Protein AF-A0A6N7AG66-F1 (afdb_monomer_lite)

Radius of gyration: 15.56 Å; chains: 1; bounding box: 34×19×39 Å

Sequence (72 aa):
MEKFTDPTWPLNTGTGVIAGTEYRYVKPIYIKNGCLVCHGDPLSENDPYGHPKEGYKEGDVRGGISVVLPLE

Foldseek 3Di:
DVLLVDPPRDPQDWDWDDDPQKIKIKTWDFDDPVNCQQAADDAQDHHPVGGGHVHDDGGDTPGIDMDIGGND

Structure (mmCIF, N/CA/C/O backbone):
data_AF-A0A6N7AG66-F1
#
_entry.id   AF-A0A6N7AG66-F1
#
loop_
_atom_site.group_PDB
_atom_site.id
_atom_site.type_symbol
_atom_site.label_atom_id
_atom_site.label_alt_id
_atom_site.label_comp_id
_atom_site.label_asym_id
_atom_site.label_entity_id
_atom_site.label_seq_id
_atom_site.pdbx_PDB_ins_code
_atom_site.Cartn_x
_atom_site.Cartn_y
_atom_site.Cartn_z
_atom_site.occupancy
_atom_site.B_iso_or_equiv
_atom_site.auth_seq_id
_atom_site.auth_comp_id
_atom_site.auth_asym_id
_atom_site.auth_atom_id
_atom_site.pdbx_PDB_model_num
ATOM 1 N N . MET A 1 1 ? -1.632 -9.587 5.137 1.00 57.41 1 MET A N 1
ATOM 2 C CA . MET A 1 1 ? -1.237 -9.253 3.751 1.00 57.41 1 MET A CA 1
ATOM 3 C C . MET A 1 1 ? -2.018 -10.075 2.741 1.00 57.41 1 MET A C 1
ATOM 5 O O . MET A 1 1 ? -2.427 -9.483 1.760 1.00 57.41 1 M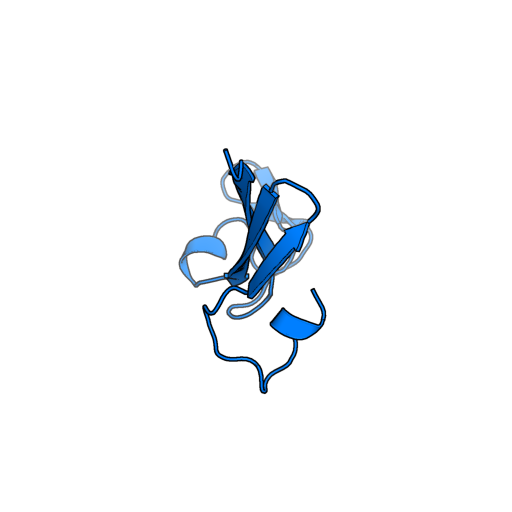ET A O 1
ATOM 9 N N . GLU A 1 2 ? -2.327 -11.351 3.018 1.00 68.94 2 GLU A N 1
ATOM 10 C CA . GLU A 1 2 ? -3.152 -12.201 2.132 1.00 68.94 2 GLU A C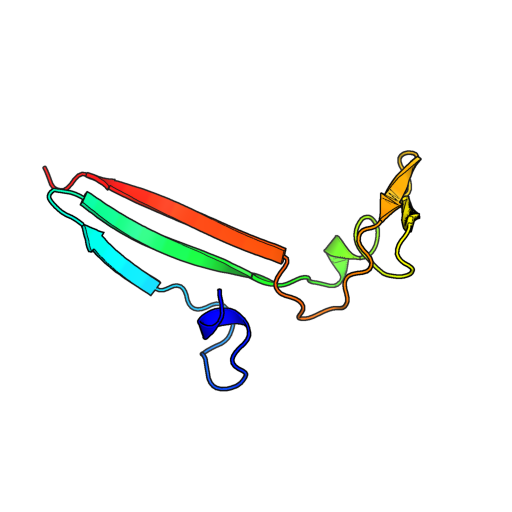A 1
ATOM 11 C C . GLU A 1 2 ? -4.448 -11.527 1.654 1.00 68.94 2 GLU A C 1
ATOM 13 O O . GLU A 1 2 ? -4.740 -11.548 0.466 1.00 68.94 2 GLU A O 1
ATOM 18 N N . LYS A 1 3 ? -5.162 -10.820 2.546 1.00 79.44 3 LYS A N 1
ATOM 19 C CA . LYS A 1 3 ? -6.365 -10.048 2.180 1.00 79.44 3 LYS A CA 1
ATOM 20 C C . LYS A 1 3 ? -6.129 -9.002 1.086 1.00 79.44 3 LYS A C 1
ATOM 22 O O . LYS A 1 3 ? -7.041 -8.712 0.338 1.00 79.44 3 LYS A O 1
ATOM 27 N N . PHE A 1 4 ? -4.946 -8.397 1.017 1.00 86.00 4 PHE A N 1
ATOM 28 C CA . PHE A 1 4 ? -4.647 -7.332 0.052 1.00 86.00 4 PHE A CA 1
ATOM 29 C C . PHE A 1 4 ? -4.085 -7.865 -1.265 1.00 86.00 4 PHE A C 1
ATOM 31 O O . PHE A 1 4 ? -4.036 -7.135 -2.244 1.00 86.00 4 PHE A O 1
ATOM 38 N N . THR A 1 5 ? -3.666 -9.128 -1.291 1.00 83.44 5 THR A N 1
ATOM 39 C CA . THR A 1 5 ? -3.289 -9.844 -2.516 1.00 83.44 5 THR A CA 1
ATOM 40 C C . THR A 1 5 ? -4.446 -10.673 -3.082 1.00 83.44 5 THR A C 1
ATOM 42 O O . THR A 1 5 ? -4.316 -11.242 -4.160 1.00 83.44 5 THR A O 1
ATOM 45 N N . ASP A 1 6 ? -5.566 -10.765 -2.360 1.00 88.19 6 ASP A N 1
ATOM 46 C CA . ASP A 1 6 ? -6.789 -11.425 -2.810 1.00 88.19 6 ASP A CA 1
ATOM 47 C C . ASP A 1 6 ? -7.495 -10.553 -3.868 1.00 88.19 6 ASP A C 1
ATOM 49 O O . ASP A 1 6 ? -7.884 -9.421 -3.560 1.00 88.19 6 ASP A O 1
ATOM 53 N N . PRO A 1 7 ? -7.704 -11.052 -5.100 1.00 83.31 7 PRO A N 1
ATOM 54 C CA . PRO A 1 7 ? -8.346 -10.286 -6.169 1.00 83.31 7 PRO A CA 1
ATOM 55 C C . PRO A 1 7 ? -9.820 -9.952 -5.891 1.00 83.31 7 PRO A C 1
ATOM 57 O O . PRO A 1 7 ? -10.389 -9.099 -6.571 1.00 83.31 7 PRO A O 1
ATOM 60 N N . THR A 1 8 ? -10.457 -10.614 -4.922 1.00 88.69 8 THR A N 1
ATOM 61 C CA . THR A 1 8 ? -11.841 -10.336 -4.510 1.00 88.69 8 THR A CA 1
ATOM 62 C C . THR A 1 8 ? -11.941 -9.210 -3.480 1.00 88.69 8 THR A C 1
ATOM 64 O O . THR A 1 8 ? -13.030 -8.671 -3.258 1.00 88.69 8 THR A O 1
ATOM 67 N N . TRP A 1 9 ? -10.825 -8.815 -2.858 1.00 85.25 9 TRP A N 1
ATOM 68 C CA . TRP A 1 9 ? -10.817 -7.727 -1.891 1.00 85.25 9 TRP A CA 1
ATOM 69 C C . TRP A 1 9 ? -10.941 -6.368 -2.594 1.00 85.25 9 TRP A C 1
ATOM 71 O O . TRP A 1 9 ? -10.247 -6.117 -3.583 1.00 85.25 9 TRP A O 1
ATOM 81 N N . PRO A 1 10 ? -11.771 -5.435 -2.089 1.00 86.12 10 PRO A N 1
ATOM 82 C CA . PRO A 1 10 ? -11.911 -4.127 -2.713 1.00 86.12 10 PRO A CA 1
ATOM 83 C C . PRO A 1 10 ? -10.576 -3.369 -2.786 1.00 86.12 10 PRO A C 1
ATOM 85 O O . PRO A 1 10 ? -9.914 -3.121 -1.770 1.00 86.12 10 PRO A O 1
ATOM 88 N N . LEU A 1 11 ? -10.194 -2.960 -3.999 1.00 84.00 11 LEU A N 1
ATOM 89 C CA . LEU A 1 11 ? -8.978 -2.183 -4.230 1.00 84.00 11 LEU A CA 1
ATOM 90 C C . LEU A 1 11 ? -8.983 -0.898 -3.398 1.00 84.00 11 LEU A C 1
ATOM 92 O O . LEU A 1 11 ? -9.993 -0.211 -3.267 1.00 84.00 11 LEU A O 1
ATOM 96 N N . ASN A 1 12 ? -7.811 -0.546 -2.869 1.00 81.75 12 ASN A N 1
ATOM 97 C CA . ASN A 1 12 ? -7.590 0.628 -2.019 1.00 81.75 12 ASN A CA 1
ATOM 98 C C . ASN A 1 12 ? -8.429 0.689 -0.723 1.00 81.75 12 ASN A C 1
ATOM 100 O O . ASN A 1 12 ? -8.474 1.749 -0.091 1.00 81.75 12 ASN A O 1
ATOM 104 N N . THR A 1 13 ? -9.023 -0.419 -0.277 1.00 91.50 13 THR A N 1
ATOM 105 C CA . THR A 1 13 ? -9.760 -0.484 0.993 1.00 91.50 13 THR A CA 1
ATOM 106 C C . THR A 1 13 ? -8.886 -1.042 2.111 1.00 91.50 13 THR A C 1
ATOM 108 O O . THR A 1 13 ? -8.323 -2.132 1.999 1.00 91.50 13 THR A O 1
ATOM 111 N N . GLY A 1 14 ? -8.777 -0.284 3.204 1.00 93.31 14 GLY A N 1
ATOM 112 C CA . GLY A 1 14 ? -8.141 -0.740 4.439 1.00 93.31 14 GLY A CA 1
ATOM 113 C C . GLY A 1 14 ? -9.095 -1.501 5.359 1.00 93.31 14 GLY A C 1
ATOM 114 O O . GLY A 1 14 ? -10.304 -1.518 5.152 1.00 93.31 14 GLY A O 1
ATOM 115 N N . THR A 1 15 ? -8.548 -2.111 6.403 1.00 95.12 15 THR A N 1
ATOM 116 C CA . THR A 1 15 ? -9.296 -2.832 7.440 1.00 95.12 15 THR A CA 1
ATOM 117 C C . THR A 1 15 ? -8.838 -2.359 8.811 1.00 95.12 15 THR A C 1
ATOM 119 O O . THR A 1 15 ? -7.676 -1.988 8.977 1.00 95.12 15 THR A O 1
ATOM 122 N N . GLY A 1 16 ? -9.728 -2.395 9.802 1.00 95.19 16 GLY A N 1
ATOM 123 C CA . GLY A 1 16 ? -9.379 -2.063 11.179 1.00 95.19 16 GLY A CA 1
ATOM 124 C C . GLY A 1 16 ? -9.937 -3.046 12.195 1.00 95.19 16 GLY A C 1
ATOM 125 O O . GLY A 1 16 ? -10.868 -3.792 11.896 1.00 95.19 16 GLY A O 1
ATOM 126 N N . VAL A 1 17 ? -9.327 -3.063 13.377 1.00 96.25 17 VAL A N 1
ATOM 127 C CA . VAL A 1 17 ? -9.711 -3.899 14.521 1.00 96.25 17 VAL A CA 1
ATOM 128 C C . VAL A 1 17 ? -9.545 -3.113 15.819 1.00 96.25 17 VAL A C 1
ATOM 130 O O . VAL A 1 17 ? -8.643 -2.283 15.932 1.00 96.25 17 VAL A O 1
ATOM 133 N N . ILE A 1 18 ? -10.392 -3.391 16.809 1.00 97.44 18 ILE A N 1
ATOM 134 C CA . ILE A 1 18 ? -10.154 -2.958 18.191 1.00 97.44 18 ILE A CA 1
ATOM 135 C C . ILE A 1 18 ? -9.193 -3.965 18.828 1.00 97.44 18 ILE A C 1
ATOM 137 O O . ILE A 1 18 ? -9.441 -5.170 18.795 1.00 97.44 18 ILE A O 1
ATOM 141 N N . ALA A 1 19 ? -8.092 -3.472 19.383 1.00 95.31 19 ALA A N 1
ATOM 142 C CA . ALA A 1 19 ? -7.051 -4.250 20.036 1.00 95.31 19 ALA A CA 1
ATOM 143 C C . ALA A 1 19 ? -6.790 -3.663 21.430 1.00 95.31 19 ALA A C 1
ATOM 145 O O . ALA A 1 19 ? -5.979 -2.756 21.592 1.00 95.31 19 ALA A O 1
ATOM 146 N N . GLY A 1 20 ? -7.506 -4.164 2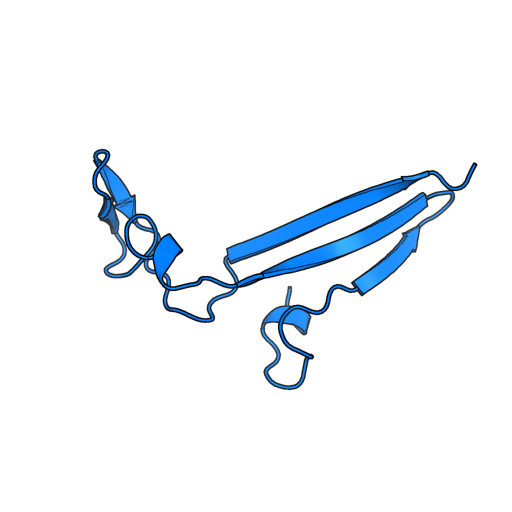2.440 1.00 95.88 20 GLY A N 1
ATOM 147 C CA . GLY A 1 20 ? -7.454 -3.606 23.794 1.00 95.88 20 GLY A CA 1
ATOM 148 C C . GLY A 1 20 ? -8.075 -2.208 23.845 1.00 95.88 20 GLY A C 1
ATOM 149 O O . GLY A 1 20 ? -9.230 -2.039 23.463 1.00 95.88 20 GLY A O 1
ATOM 150 N N . THR A 1 21 ? -7.303 -1.219 24.294 1.00 96.81 21 TH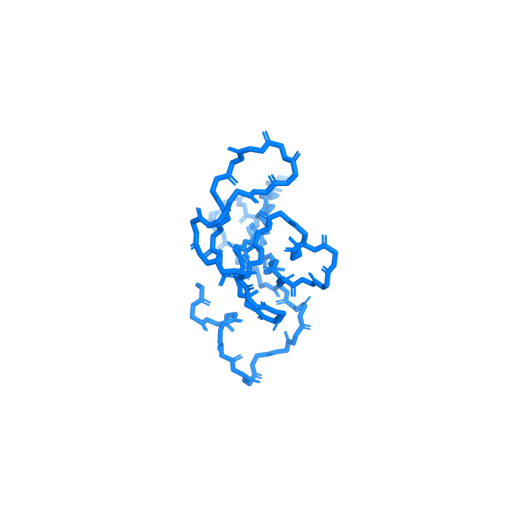R A N 1
ATOM 151 C CA . THR A 1 21 ? -7.684 0.204 24.371 1.00 96.81 21 THR A CA 1
ATOM 152 C C . THR A 1 21 ? -7.267 0.989 23.128 1.00 96.81 21 THR A C 1
ATOM 154 O O . THR A 1 21 ? -7.071 2.196 23.188 1.00 96.81 21 THR A O 1
ATOM 157 N N . GLU A 1 22 ? -7.083 0.323 21.992 1.00 97.94 22 GLU A N 1
ATOM 158 C CA . GLU A 1 22 ? -6.676 0.961 20.744 1.00 97.94 22 GLU A CA 1
ATOM 159 C C . GLU A 1 22 ? -7.549 0.484 19.584 1.00 97.94 22 GLU A C 1
ATOM 161 O O . GLU A 1 22 ? -7.938 -0.682 19.505 1.00 97.94 22 GLU A O 1
ATOM 166 N N . TYR A 1 23 ? -7.788 1.365 18.620 1.00 97.69 23 TYR A N 1
ATOM 167 C CA . TYR A 1 23 ? -8.238 0.999 17.288 1.00 97.69 23 TYR A CA 1
ATOM 168 C C . TYR A 1 23 ? -7.053 1.017 16.323 1.00 97.69 23 TYR A C 1
ATOM 170 O O . TYR A 1 23 ? -6.374 2.030 16.153 1.00 97.69 23 TYR A O 1
ATOM 178 N N . ARG A 1 24 ? -6.802 -0.114 15.666 1.00 97.38 24 ARG A N 1
ATOM 179 C CA . ARG A 1 24 ? -5.707 -0.286 14.707 1.00 97.38 24 ARG A CA 1
ATOM 180 C C . ARG A 1 24 ? -6.280 -0.405 13.309 1.00 97.38 24 ARG A C 1
ATOM 182 O O . ARG A 1 24 ? -7.031 -1.335 13.034 1.00 97.38 24 ARG A O 1
ATOM 189 N N . TYR A 1 25 ? -5.902 0.512 12.427 1.00 96.62 25 TYR A N 1
ATOM 190 C CA . TYR A 1 25 ? -6.306 0.539 11.025 1.00 96.62 25 TYR A CA 1
ATOM 191 C C . TYR A 1 25 ? -5.098 0.336 10.118 1.00 96.62 25 TYR A C 1
ATOM 193 O O . TYR A 1 25 ? -4.053 0.948 10.325 1.00 96.62 25 TYR A O 1
ATOM 201 N N . VAL A 1 26 ? -5.247 -0.483 9.081 1.00 95.81 26 VAL A N 1
ATOM 202 C CA . VAL A 1 26 ? -4.226 -0.667 8.050 1.00 95.81 26 VAL A CA 1
ATOM 203 C C . VAL A 1 26 ? -4.829 -0.533 6.660 1.00 95.81 26 VAL A C 1
ATOM 205 O O . VAL A 1 26 ? -5.867 -1.123 6.360 1.00 95.81 26 VAL A O 1
ATOM 208 N N . LYS A 1 27 ? -4.153 0.216 5.787 1.00 95.31 27 LYS A N 1
ATOM 209 C CA . LYS A 1 27 ? -4.501 0.362 4.369 1.00 95.31 27 LYS A CA 1
ATOM 210 C C . LYS A 1 27 ? -3.349 -0.123 3.485 1.00 95.31 27 LYS A C 1
ATOM 212 O O . LYS A 1 27 ? -2.217 0.290 3.736 1.00 95.31 27 LYS A O 1
ATOM 217 N N . PRO A 1 28 ? -3.597 -0.950 2.456 1.00 94.62 28 PRO A N 1
ATOM 218 C CA . PRO A 1 28 ? -2.540 -1.405 1.556 1.00 94.62 28 PRO A CA 1
ATOM 219 C C . PRO A 1 28 ? -1.963 -0.268 0.707 1.00 94.62 28 PRO A C 1
ATOM 221 O O . PRO A 1 28 ? -2.665 0.678 0.342 1.00 94.62 28 PRO A O 1
ATOM 224 N N . ILE A 1 29 ? -0.686 -0.409 0.354 1.00 94.31 29 ILE A N 1
ATOM 225 C CA . ILE A 1 29 ? 0.004 0.385 -0.661 1.00 94.31 29 ILE A CA 1
ATOM 226 C C . ILE A 1 29 ? 0.202 -0.513 -1.880 1.00 94.31 29 ILE A C 1
ATOM 228 O O . ILE A 1 29 ? 1.044 -1.414 -1.867 1.00 94.31 29 I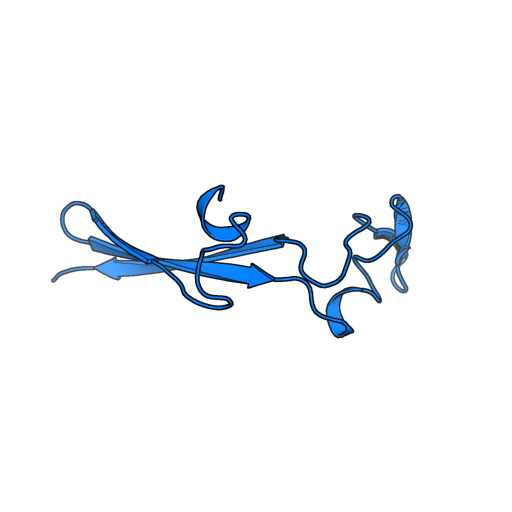LE A O 1
ATOM 232 N N . TYR A 1 30 ? -0.577 -0.243 -2.922 1.00 94.31 30 TYR A N 1
ATOM 233 C CA . TYR A 1 30 ? -0.395 -0.852 -4.234 1.00 94.31 30 TYR A CA 1
ATOM 234 C C . TYR A 1 30 ? 0.609 -0.040 -5.050 1.00 94.31 30 TYR A C 1
ATOM 236 O O . TYR A 1 30 ? 0.570 1.196 -5.039 1.00 94.31 30 TYR A O 1
ATOM 244 N N . ILE A 1 31 ? 1.488 -0.736 -5.762 1.00 96.25 31 ILE A N 1
ATOM 245 C CA . ILE A 1 31 ? 2.435 -0.147 -6.704 1.00 96.25 31 ILE A CA 1
ATOM 246 C C . ILE A 1 31 ? 1.653 0.501 -7.846 1.00 96.25 31 ILE A C 1
ATOM 248 O O . ILE A 1 31 ? 0.792 -0.121 -8.466 1.00 96.25 31 ILE A O 1
ATOM 252 N N . LYS A 1 32 ? 1.960 1.771 -8.109 1.00 95.88 32 LYS A N 1
ATOM 253 C CA . LYS A 1 32 ? 1.417 2.559 -9.221 1.00 95.88 32 LYS A CA 1
ATOM 254 C C . LYS A 1 32 ? 2.530 2.877 -10.206 1.00 95.88 32 LYS A C 1
ATOM 256 O O . LYS A 1 32 ? 3.701 2.805 -9.841 1.00 95.88 32 LYS A O 1
ATOM 261 N N . ASN A 1 33 ? 2.174 3.335 -11.402 1.00 97.31 33 ASN A N 1
ATOM 262 C CA . ASN A 1 33 ? 3.140 3.735 -12.427 1.00 97.31 33 ASN A CA 1
ATOM 263 C C . ASN A 1 33 ? 4.310 4.605 -11.903 1.00 97.31 33 ASN A C 1
ATOM 265 O O . ASN A 1 33 ? 5.471 4.287 -12.139 1.00 97.31 33 ASN A O 1
ATOM 269 N N . GLY A 1 34 ? 4.026 5.631 -11.091 1.00 96.94 34 GLY A N 1
ATOM 270 C CA . GLY A 1 34 ? 5.061 6.514 -10.530 1.00 96.94 34 GLY A CA 1
ATOM 271 C C . GLY A 1 34 ? 6.052 5.838 -9.568 1.00 96.94 34 GLY A C 1
ATOM 272 O O . GLY A 1 34 ? 7.122 6.381 -9.323 1.00 96.94 34 GLY A O 1
ATOM 273 N N . CYS A 1 35 ? 5.732 4.658 -9.035 1.00 97.56 35 CYS A N 1
ATOM 274 C CA . CYS A 1 35 ? 6.629 3.878 -8.179 1.00 97.56 35 CYS A CA 1
ATOM 275 C C . CYS A 1 35 ? 7.687 3.116 -8.995 1.00 97.56 35 CYS A C 1
ATOM 277 O O . CYS A 1 35 ? 8.763 2.808 -8.484 1.00 97.56 35 CYS A O 1
ATOM 279 N N . LEU A 1 36 ? 7.378 2.794 -10.257 1.00 97.94 36 LEU A N 1
ATOM 280 C CA . LEU A 1 36 ? 8.159 1.863 -11.077 1.00 97.94 36 LEU A CA 1
ATOM 281 C C . LEU A 1 36 ? 9.513 2.427 -11.508 1.00 97.94 36 LEU A C 1
ATOM 283 O O . LEU A 1 36 ? 10.426 1.658 -11.791 1.00 97.94 36 LEU A O 1
ATOM 287 N N . VAL A 1 37 ? 9.668 3.753 -11.512 1.00 97.38 37 VAL A N 1
ATOM 288 C CA . VAL A 1 37 ? 10.941 4.396 -11.857 1.00 97.38 37 VAL A CA 1
ATOM 289 C C . VAL A 1 37 ? 12.082 3.950 -10.933 1.00 97.38 37 VAL A C 1
ATOM 291 O O . VAL A 1 37 ? 13.199 3.761 -11.412 1.00 97.38 37 VAL A O 1
ATOM 294 N N . CYS A 1 38 ? 11.787 3.706 -9.648 1.00 97.88 38 CYS A N 1
ATOM 295 C CA . CYS A 1 38 ? 12.783 3.273 -8.663 1.00 97.88 38 CYS A CA 1
ATOM 296 C C . CYS A 1 38 ? 12.577 1.865 -8.110 1.00 97.88 38 CYS A C 1
ATOM 298 O O . CYS A 1 38 ? 13.534 1.278 -7.629 1.00 97.88 38 CYS A O 1
ATOM 300 N N . HIS A 1 39 ? 11.363 1.317 -8.166 1.00 97.88 39 HIS A N 1
ATOM 301 C CA . HIS A 1 39 ? 11.076 0.007 -7.576 1.00 97.88 39 HIS A CA 1
ATOM 302 C C . HIS A 1 39 ? 10.593 -1.033 -8.594 1.00 97.88 39 HIS A C 1
ATOM 304 O O . HIS A 1 39 ? 10.184 -2.126 -8.209 1.00 97.88 39 HIS A O 1
ATOM 310 N N . GLY A 1 40 ? 10.563 -0.682 -9.881 1.00 97.62 40 GLY A N 1
ATOM 311 C CA . GLY A 1 40 ? 10.014 -1.528 -10.935 1.00 97.62 40 GLY A CA 1
ATOM 312 C C . GLY A 1 40 ? 10.938 -2.664 -11.367 1.00 97.62 40 GLY A C 1
ATOM 313 O O . GLY A 1 40 ? 12.030 -2.849 -10.839 1.00 97.62 40 GLY A O 1
ATOM 314 N N . ASP A 1 41 ? 10.505 -3.411 -12.373 1.00 96.00 41 ASP A N 1
ATOM 315 C CA . ASP A 1 41 ? 11.355 -4.374 -13.070 1.00 96.00 41 ASP A CA 1
ATOM 316 C C . ASP A 1 41 ? 12.403 -3.712 -13.986 1.00 96.00 41 ASP A C 1
ATOM 318 O O . ASP A 1 41 ? 12.152 -2.629 -14.527 1.00 96.00 41 ASP A O 1
ATOM 322 N N . PRO A 1 42 ? 13.552 -4.376 -14.219 1.00 96.50 42 PRO A N 1
ATOM 323 C CA . PRO A 1 42 ? 13.934 -5.680 -13.671 1.00 96.50 42 PRO A CA 1
ATOM 324 C C . PRO A 1 42 ? 14.529 -5.592 -12.256 1.00 96.50 42 PRO A C 1
ATOM 326 O O . PRO A 1 42 ? 15.251 -4.654 -11.914 1.00 96.50 42 PRO A O 1
ATOM 329 N N . LEU A 1 43 ? 14.249 -6.619 -11.448 1.00 96.94 43 LEU A N 1
ATOM 330 C CA . LEU A 1 43 ? 14.857 -6.829 -10.131 1.00 96.94 43 LEU A CA 1
ATOM 331 C C . LEU A 1 43 ? 16.386 -6.656 -10.185 1.00 96.94 43 LEU A C 1
ATOM 333 O O . LEU A 1 43 ? 17.054 -7.208 -11.058 1.00 96.94 43 LEU A O 1
ATOM 337 N N . SER A 1 44 ? 16.940 -5.964 -9.189 1.00 95.62 44 SER A N 1
ATOM 338 C CA . SER A 1 44 ? 18.375 -5.681 -9.012 1.00 95.62 44 SER A CA 1
ATOM 339 C C . SER A 1 44 ? 19.028 -4.740 -10.028 1.00 95.62 44 SER A C 1
ATOM 341 O O . SER A 1 44 ? 20.194 -4.398 -9.842 1.00 95.62 44 SER A O 1
ATOM 343 N N . GLU A 1 45 ? 18.327 -4.278 -11.067 1.00 97.50 45 GLU A N 1
ATOM 344 C CA . GLU A 1 45 ? 18.829 -3.157 -11.866 1.00 97.50 45 GLU A CA 1
ATOM 345 C C . GLU A 1 45 ? 18.836 -1.887 -11.012 1.00 97.50 45 GLU A C 1
ATOM 347 O O . GLU A 1 45 ? 17.940 -1.677 -10.198 1.00 97.50 45 GLU A O 1
ATOM 352 N N . ASN A 1 46 ? 19.851 -1.042 -11.180 1.00 97.81 46 ASN A N 1
ATOM 353 C CA . ASN A 1 46 ? 19.942 0.197 -10.420 1.00 97.81 46 ASN A CA 1
ATOM 354 C C . ASN A 1 46 ? 18.824 1.178 -10.806 1.00 97.81 46 ASN A C 1
ATOM 356 O O . ASN A 1 46 ? 18.525 1.395 -11.982 1.00 97.81 46 ASN A O 1
ATOM 360 N N . ASP A 1 47 ? 18.230 1.800 -9.798 1.00 97.69 47 ASP A N 1
ATOM 361 C CA . ASP A 1 47 ? 17.362 2.959 -9.926 1.00 97.69 47 ASP A CA 1
ATOM 362 C C . ASP A 1 47 ? 18.166 4.225 -10.316 1.00 97.69 47 ASP A C 1
ATOM 364 O O . ASP A 1 47 ? 19.402 4.191 -10.375 1.00 97.69 47 ASP A O 1
ATOM 368 N N . PRO A 1 48 ? 17.505 5.371 -10.579 1.00 97.88 48 PRO A N 1
ATOM 369 C CA . PRO A 1 48 ? 18.191 6.624 -10.914 1.00 97.88 48 PRO A CA 1
ATOM 370 C C . PRO A 1 48 ? 19.165 7.150 -9.846 1.00 97.88 48 PRO A C 1
ATOM 372 O O . PRO A 1 48 ? 19.937 8.064 -10.135 1.00 97.88 48 PRO A O 1
ATOM 375 N N . TYR A 1 49 ? 19.128 6.606 -8.629 1.00 97.00 49 TYR A N 1
ATOM 376 C CA . TYR A 1 49 ? 19.986 6.973 -7.504 1.00 97.00 49 TYR A CA 1
ATOM 377 C C . TYR A 1 49 ? 21.083 5.928 -7.229 1.00 97.00 49 TYR A C 1
ATOM 379 O O . TYR A 1 49 ? 21.933 6.151 -6.367 1.00 97.00 49 TYR A O 1
ATOM 387 N N . GLY A 1 50 ? 21.119 4.825 -7.986 1.00 97.12 50 GLY A N 1
ATOM 388 C CA . GLY A 1 50 ? 22.120 3.766 -7.866 1.00 97.12 50 GLY A CA 1
ATOM 389 C C . GLY A 1 50 ? 21.754 2.635 -6.899 1.00 97.12 50 GLY A C 1
ATOM 390 O O . GLY A 1 50 ? 22.638 1.859 -6.537 1.00 97.12 50 GLY A O 1
ATOM 391 N N . HIS A 1 51 ? 20.496 2.527 -6.465 1.00 97.31 51 HIS A N 1
ATOM 392 C CA . HIS A 1 51 ? 20.020 1.448 -5.595 1.00 97.31 51 HIS A CA 1
ATOM 393 C C . HIS A 1 51 ? 19.369 0.315 -6.401 1.00 97.31 51 HIS A C 1
ATOM 395 O O . HIS A 1 51 ? 18.662 0.596 -7.364 1.00 97.31 51 HIS A O 1
ATOM 401 N N . PRO A 1 52 ? 19.549 -0.964 -6.023 1.00 97.69 52 PRO A N 1
ATOM 402 C CA . PRO A 1 52 ? 18.920 -2.073 -6.732 1.00 97.69 52 PRO A CA 1
ATOM 403 C C . PRO A 1 52 ? 17.395 -2.040 -6.563 1.00 97.69 52 PRO A C 1
ATOM 405 O O . PRO A 1 52 ? 16.892 -2.062 -5.439 1.00 97.69 52 PRO A O 1
ATOM 408 N N . LYS A 1 53 ? 16.670 -2.041 -7.683 1.00 98.06 53 LYS A N 1
ATOM 409 C CA . LYS A 1 53 ? 15.206 -2.131 -7.731 1.00 98.06 53 LYS A CA 1
ATOM 410 C C . LYS A 1 53 ? 14.701 -3.458 -7.162 1.00 98.06 53 LYS A C 1
ATOM 412 O O . LYS A 1 53 ? 15.349 -4.496 -7.305 1.00 98.06 53 LYS A O 1
ATOM 417 N N . GLU A 1 54 ? 13.491 -3.447 -6.613 1.00 97.38 54 GLU A N 1
ATOM 418 C CA . GLU A 1 54 ? 12.802 -4.623 -6.067 1.00 97.38 54 GLU A CA 1
ATOM 419 C C . GLU A 1 54 ? 12.028 -5.446 -7.106 1.00 97.38 54 GLU A C 1
ATOM 421 O O . GLU A 1 54 ? 11.564 -6.536 -6.777 1.00 97.38 54 GLU A O 1
ATOM 426 N N . GLY A 1 55 ? 11.893 -4.969 -8.347 1.00 97.75 55 GLY A N 1
ATOM 427 C CA . GLY A 1 55 ? 11.239 -5.734 -9.411 1.00 97.75 55 GLY A CA 1
ATOM 428 C C . GLY A 1 55 ? 9.711 -5.738 -9.349 1.00 97.75 55 GLY A C 1
ATOM 429 O O . GLY A 1 55 ? 9.080 -6.724 -9.719 1.00 97.75 55 GLY A O 1
ATOM 430 N N . TYR A 1 56 ? 9.088 -4.674 -8.839 1.00 97.31 56 TYR A N 1
ATOM 431 C CA . TYR A 1 56 ? 7.630 -4.611 -8.785 1.00 97.31 56 TYR A CA 1
ATOM 432 C C . TYR A 1 56 ? 6.992 -4.353 -10.148 1.00 97.31 56 TYR A C 1
ATOM 434 O O . TYR A 1 56 ? 7.534 -3.674 -11.026 1.00 97.31 56 TYR A O 1
ATOM 442 N N . LYS A 1 57 ? 5.749 -4.809 -10.258 1.00 96.69 57 LYS A N 1
ATOM 443 C CA . LYS A 1 57 ? 4.808 -4.504 -11.330 1.00 96.69 57 LYS A CA 1
ATOM 444 C C . LYS A 1 57 ? 3.660 -3.652 -10.794 1.00 96.69 57 LYS A C 1
ATOM 446 O O . LYS A 1 57 ? 3.367 -3.625 -9.599 1.00 96.69 57 LYS A O 1
ATOM 451 N N . GLU A 1 58 ? 2.998 -2.926 -11.690 1.00 95.56 58 GLU A N 1
ATOM 452 C CA . GLU A 1 58 ? 1.799 -2.170 -11.326 1.00 95.56 58 GLU A CA 1
ATOM 453 C C . GLU A 1 58 ? 0.716 -3.110 -10.776 1.00 95.56 58 GLU A C 1
ATOM 455 O O . GLU A 1 58 ? 0.418 -4.142 -11.372 1.00 95.56 58 GLU A O 1
ATOM 460 N N . GLY A 1 59 ? 0.147 -2.751 -9.623 1.00 91.94 59 GLY A N 1
ATOM 461 C CA . GLY A 1 59 ? -0.813 -3.580 -8.892 1.00 91.94 59 GLY A CA 1
ATOM 462 C C . GLY A 1 59 ? -0.208 -4.468 -7.800 1.00 91.94 59 GLY A C 1
ATOM 463 O O . GLY A 1 59 ? -0.956 -4.913 -6.930 1.00 91.94 59 GLY A O 1
ATOM 464 N N . ASP A 1 60 ? 1.114 -4.663 -7.765 1.00 93.75 60 ASP A N 1
ATOM 465 C CA . ASP A 1 60 ? 1.757 -5.414 -6.682 1.00 93.75 60 ASP A CA 1
ATOM 466 C C . ASP A 1 60 ? 1.539 -4.740 -5.319 1.00 93.75 60 ASP A C 1
ATOM 468 O O . ASP A 1 60 ? 1.456 -3.512 -5.201 1.00 93.75 60 ASP A O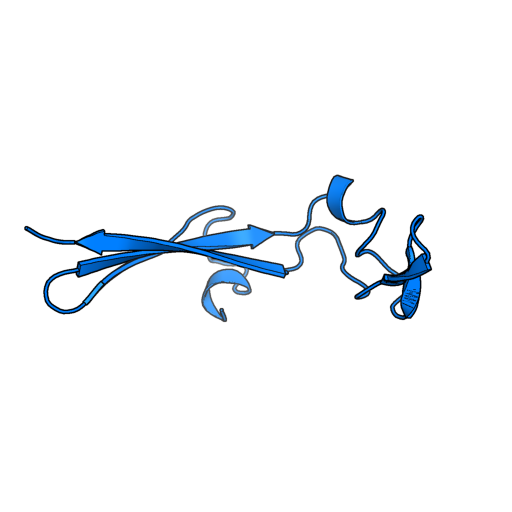 1
ATOM 472 N N . VAL A 1 61 ? 1.485 -5.541 -4.253 1.00 93.06 61 VAL A N 1
ATOM 473 C CA . VAL A 1 61 ? 1.364 -5.034 -2.879 1.00 93.06 61 VAL A CA 1
ATOM 474 C C . VAL A 1 61 ? 2.752 -4.791 -2.295 1.00 93.06 61 VAL A C 1
ATOM 476 O O . VAL A 1 61 ? 3.444 -5.726 -1.895 1.00 93.06 61 VAL A O 1
ATOM 479 N N . ARG A 1 62 ? 3.140 -3.518 -2.165 1.00 93.12 62 ARG A N 1
ATOM 480 C CA . ARG A 1 62 ? 4.422 -3.127 -1.551 1.00 93.12 62 ARG A CA 1
ATOM 481 C C . ARG A 1 62 ? 4.428 -3.272 -0.032 1.00 93.12 62 ARG A C 1
ATOM 483 O O . ARG A 1 62 ? 5.477 -3.502 0.574 1.00 93.12 62 ARG A O 1
ATOM 490 N N . GLY A 1 63 ? 3.275 -3.029 0.589 1.00 92.19 63 GLY A N 1
ATOM 491 C CA . GLY A 1 63 ? 3.129 -2.924 2.038 1.00 92.19 63 GLY A CA 1
ATOM 492 C C . GLY A 1 63 ? 1.800 -2.290 2.440 1.00 92.19 63 GLY A C 1
ATOM 493 O O . GLY A 1 63 ? 0.818 -2.370 1.704 1.00 92.19 63 GLY A O 1
ATOM 494 N N . GLY A 1 64 ? 1.763 -1.643 3.606 1.00 92.94 64 GLY A N 1
ATOM 495 C CA . GLY A 1 64 ? 0.578 -0.945 4.095 1.00 92.94 64 GLY A CA 1
ATOM 496 C C . GLY A 1 64 ? 0.907 0.178 5.075 1.00 92.94 64 GLY A C 1
ATOM 497 O O . GLY A 1 64 ? 1.904 0.120 5.788 1.00 92.94 64 GLY A O 1
ATOM 498 N N . ILE A 1 65 ? 0.053 1.198 5.106 1.00 95.06 65 ILE A N 1
ATOM 499 C CA . ILE A 1 65 ? 0.088 2.272 6.101 1.00 95.06 65 ILE A CA 1
ATOM 500 C C . ILE A 1 65 ? -0.723 1.803 7.302 1.00 95.06 65 ILE A C 1
ATOM 502 O O . ILE A 1 65 ? -1.909 1.503 7.153 1.00 95.06 65 ILE A O 1
ATOM 506 N N . SER A 1 66 ? -0.092 1.747 8.473 1.00 95.50 66 SER A N 1
ATOM 507 C CA . SER A 1 66 ? -0.741 1.400 9.738 1.00 95.50 66 SER A CA 1
ATOM 508 C C . SER A 1 66 ? -0.930 2.651 10.590 1.00 95.50 66 SER A C 1
ATOM 510 O O . SER A 1 66 ? 0.016 3.406 10.798 1.00 95.50 66 SER A O 1
ATOM 512 N N . VAL A 1 67 ? -2.136 2.840 11.115 1.00 97.31 67 VAL A N 1
ATOM 513 C CA . VAL A 1 67 ? -2.495 3.902 12.059 1.00 97.31 67 VAL A CA 1
ATOM 514 C C . VAL A 1 67 ? -3.027 3.247 13.327 1.00 97.31 67 VAL A C 1
ATOM 516 O O . VAL A 1 67 ? -3.859 2.342 13.260 1.00 97.31 67 VAL A O 1
ATOM 519 N N . VAL A 1 68 ? -2.537 3.698 14.478 1.00 97.81 68 VAL A N 1
ATOM 520 C CA . VAL A 1 68 ? -3.024 3.286 15.798 1.00 97.81 68 VAL A CA 1
ATOM 521 C C . VAL A 1 68 ? -3.681 4.499 16.439 1.00 97.81 68 VAL A C 1
ATOM 523 O O . VAL A 1 68 ? -3.065 5.559 16.521 1.00 97.81 68 VAL A O 1
ATOM 526 N N . LEU A 1 69 ? -4.936 4.348 16.847 1.00 97.38 69 LEU A N 1
ATOM 527 C CA . LEU A 1 69 ? -5.704 5.359 17.560 1.00 97.38 69 LEU A CA 1
ATOM 528 C C . LEU A 1 69 ? -5.937 4.856 18.989 1.00 97.38 69 LEU A C 1
ATOM 530 O O . LEU A 1 69 ? -6.508 3.774 19.134 1.00 97.38 69 LEU A O 1
ATOM 534 N N . PRO A 1 70 ? -5.525 5.588 20.034 1.00 96.94 70 PRO A N 1
ATOM 535 C CA . PRO A 1 70 ? -5.940 5.264 21.392 1.00 96.94 70 PRO A CA 1
ATOM 536 C C . PRO A 1 70 ? -7.456 5.465 21.535 1.00 96.94 70 PRO A C 1
ATOM 538 O O . PRO A 1 70 ? -8.033 6.378 20.944 1.00 96.94 70 PRO A O 1
ATOM 541 N N . LEU A 1 71 ? -8.099 4.581 22.291 1.00 93.50 71 LEU A N 1
ATOM 542 C CA . LEU A 1 71 ? -9.496 4.663 22.704 1.00 93.50 71 LEU A CA 1
ATOM 543 C C . LEU A 1 71 ? -9.510 5.165 24.150 1.00 93.50 71 LEU A C 1
ATOM 545 O O . LEU A 1 71 ? -9.691 4.385 25.084 1.00 93.50 71 LEU A O 1
ATOM 549 N N . GLU A 1 72 ? -9.241 6.459 24.302 1.00 75.69 72 GLU A N 1
ATOM 550 C CA . GLU A 1 72 ? -9.391 7.220 25.547 1.00 75.69 72 GLU A CA 1
ATOM 551 C C . GLU A 1 72 ? -10.402 8.350 25.337 1.00 75.69 72 GLU A C 1
ATOM 553 O O . GLU A 1 72 ? -10.315 9.032 24.287 1.00 75.69 72 GLU A O 1
#

pLDDT: mean 93.33, std 7.14, range [57.41, 98.06]

Secondary structure (DSSP, 8-state):
-HHHH-TTSPTT--EEEEETTEEEEEEEEE--GGGHHHHBSSTT-B-TTSPBP--B-TT-EEEEEEEEEE--